Protein AF-A0A2P2JQ37-F1 (afdb_monomer)

M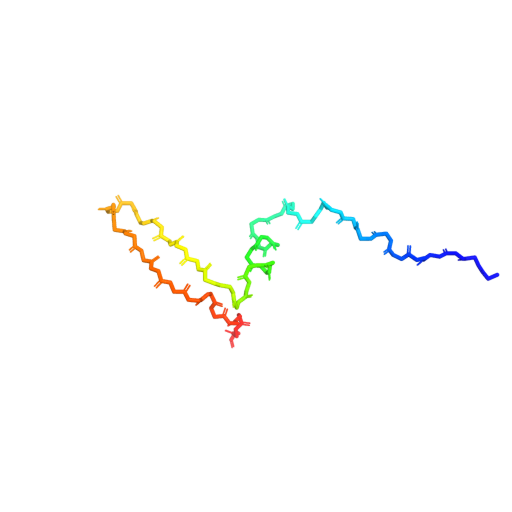ean predicted aligned error: 10.85 Å

Organism: Rhizophora mucronata (NCBI:txid61149)

Radius of gyration: 16.01 Å; Cα contacts (8 Å, |Δi|>4): 36; chains: 1; bounding box: 20×37×44 Å

InterPro domains:
  IPR016487 Sm-like protein Lsm6/SmF [PTHR11021] (11-42)

Structure (mmCIF, N/CA/C/O backbone):
data_AF-A0A2P2JQ37-F1
#
_entry.id   AF-A0A2P2JQ37-F1
#
loop_
_atom_site.group_PDB
_atom_site.id
_atom_site.type_symbol
_atom_site.label_atom_id
_atom_site.label_alt_id
_atom_site.label_comp_id
_atom_site.label_asym_id
_atom_site.label_entity_id
_atom_site.label_seq_id
_atom_site.pdbx_PDB_ins_code
_atom_site.Cartn_x
_atom_site.Cartn_y
_atom_site.Cartn_z
_atom_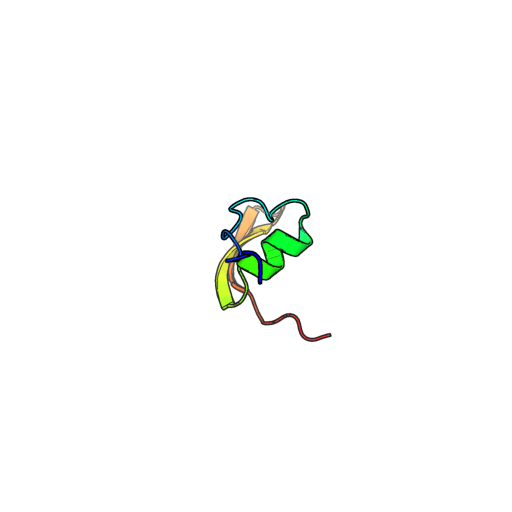site.occupancy
_atom_site.B_iso_or_equiv
_atom_site.auth_seq_id
_atom_site.auth_comp_id
_atom_site.auth_asym_id
_atom_site.auth_atom_id
_atom_site.pdbx_PDB_model_num
ATOM 1 N N . MET A 1 1 ? -7.314 27.366 30.700 1.00 42.88 1 MET A N 1
ATOM 2 C CA . MET A 1 1 ? -7.723 26.258 29.811 1.00 42.88 1 MET A CA 1
ATOM 3 C C . MET A 1 1 ? -6.855 26.371 28.575 1.00 42.88 1 MET A C 1
ATOM 5 O O . MET A 1 1 ? -7.173 27.131 27.671 1.00 42.88 1 MET A O 1
ATOM 9 N N . SER A 1 2 ? -5.666 25.781 28.638 1.00 41.88 2 SER A N 1
ATOM 10 C CA . SER A 1 2 ? -4.609 26.049 27.666 1.00 41.88 2 SER A CA 1
ATOM 11 C C . SER A 1 2 ? -4.675 25.037 26.532 1.00 41.88 2 SER A C 1
ATOM 13 O O . SER A 1 2 ? -4.449 23.854 26.742 1.00 41.88 2 SER A O 1
ATOM 15 N N . THR A 1 3 ? -5.034 25.565 25.366 1.00 40.69 3 THR A N 1
ATOM 16 C CA . THR A 1 3 ? -4.330 25.408 24.090 1.00 40.69 3 THR A CA 1
ATOM 17 C C . THR A 1 3 ? -3.935 23.998 23.659 1.00 40.69 3 THR A C 1
ATOM 19 O O . THR A 1 3 ? -3.036 23.383 24.220 1.00 40.69 3 THR A O 1
ATOM 22 N N . GLY A 1 4 ? -4.493 23.563 22.530 1.00 40.41 4 GLY A N 1
ATOM 23 C CA . GLY A 1 4 ? -3.967 22.410 21.812 1.00 40.41 4 GLY A CA 1
A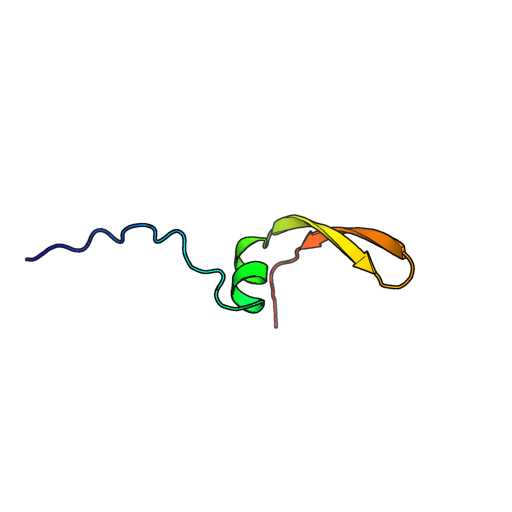TOM 24 C C . GLY A 1 4 ? -4.785 22.050 20.588 1.00 40.41 4 GLY A C 1
ATOM 25 O O . GLY A 1 4 ? -5.234 20.920 20.481 1.00 40.41 4 GLY A O 1
ATOM 26 N N . GLY A 1 5 ? -5.005 23.004 19.676 1.00 46.44 5 GLY A N 1
ATOM 27 C CA . GLY A 1 5 ? -5.402 22.644 18.319 1.00 46.44 5 GLY A CA 1
ATOM 28 C C . GLY A 1 5 ? -4.318 21.734 17.754 1.00 46.44 5 GLY A C 1
ATOM 29 O O . GLY A 1 5 ? -3.168 22.157 17.621 1.00 46.44 5 GLY A O 1
ATOM 30 N N . GLU A 1 6 ? -4.667 20.474 17.511 1.00 50.69 6 GLU A N 1
ATOM 31 C CA . GLU A 1 6 ? -3.782 19.481 16.920 1.00 50.69 6 GLU A CA 1
ATOM 32 C C . GLU A 1 6 ? -3.333 19.988 15.551 1.00 50.69 6 GLU A C 1
ATOM 34 O O . GLU A 1 6 ? -4.015 19.877 14.533 1.00 50.69 6 GLU A O 1
ATOM 39 N N . LYS A 1 7 ? -2.152 20.607 15.549 1.00 48.44 7 LYS A N 1
ATOM 40 C CA . LYS A 1 7 ? -1.359 20.895 14.368 1.00 48.44 7 LYS A CA 1
ATOM 41 C C . LYS A 1 7 ? -1.207 19.571 13.627 1.00 48.44 7 LYS A C 1
ATOM 43 O O . LYS A 1 7 ? -0.429 18.723 14.068 1.00 48.44 7 LYS A O 1
ATOM 48 N N . VAL A 1 8 ? -1.957 19.416 12.530 1.00 54.06 8 VAL A N 1
ATOM 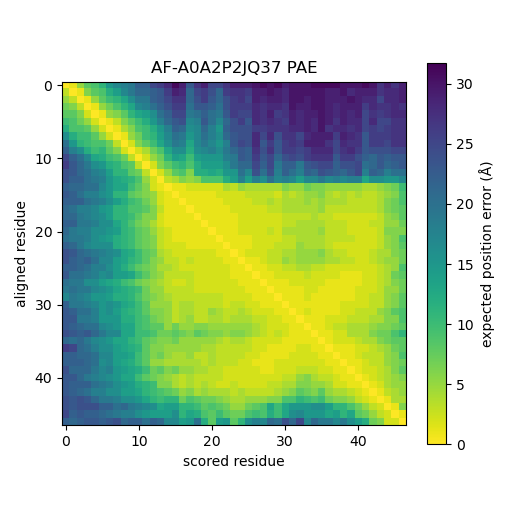49 C CA . VAL A 1 8 ? -1.800 18.369 11.513 1.00 54.06 8 VAL A CA 1
ATOM 50 C C . VAL A 1 8 ? -0.312 18.273 11.200 1.00 54.06 8 VAL A C 1
ATOM 52 O O . VAL A 1 8 ? 0.262 19.080 10.471 1.00 54.06 8 VAL A O 1
ATOM 55 N N . SER A 1 9 ? 0.344 17.343 11.881 1.00 50.53 9 SER A N 1
ATOM 56 C CA . SER A 1 9 ? 1.775 17.151 11.788 1.00 50.53 9 SER A CA 1
ATOM 57 C C . SER A 1 9 ? 1.979 16.283 10.566 1.00 50.53 9 SER A C 1
ATOM 59 O O . SER A 1 9 ? 1.633 15.106 10.548 1.00 50.53 9 SER A O 1
ATOM 61 N N . THR A 1 10 ? 2.498 16.904 9.517 1.00 53.53 10 THR A N 1
ATOM 62 C CA . THR A 1 10 ? 2.869 16.346 8.214 1.00 53.53 10 THR A CA 1
ATOM 63 C C . THR A 1 10 ? 4.009 15.310 8.293 1.00 53.53 10 THR A C 1
ATOM 65 O O . THR A 1 10 ? 4.835 15.219 7.393 1.00 53.53 10 THR A O 1
ATOM 68 N N . THR A 1 11 ? 4.087 14.510 9.363 1.00 56.28 11 THR A N 1
ATOM 69 C CA . THR A 1 11 ? 5.231 13.636 9.686 1.00 56.28 11 THR A CA 1
ATOM 70 C C . THR A 1 11 ? 4.826 12.295 10.314 1.00 56.28 11 THR A C 1
ATOM 72 O O . THR A 1 11 ? 5.459 11.827 11.264 1.00 56.28 11 THR A O 1
ATOM 75 N N . THR A 1 12 ? 3.821 11.615 9.754 1.00 57.06 12 THR A N 1
ATOM 76 C CA . THR A 1 12 ? 3.456 10.244 10.178 1.00 57.06 12 THR A CA 1
ATOM 77 C C . THR A 1 12 ? 3.614 9.220 9.053 1.00 57.06 12 THR A C 1
ATOM 79 O O . THR A 1 12 ? 2.723 8.431 8.770 1.00 57.06 12 THR A O 1
ATOM 82 N N . THR A 1 13 ? 4.780 9.200 8.413 1.00 58.16 13 THR A N 1
ATOM 83 C CA . THR A 1 13 ? 5.267 8.032 7.657 1.00 58.16 13 THR A CA 1
ATOM 84 C C . THR A 1 13 ? 6.566 7.550 8.295 1.00 58.16 13 THR A C 1
ATOM 86 O O . THR A 1 13 ? 7.624 7.571 7.675 1.00 58.16 13 THR A O 1
ATOM 89 N N . LYS A 1 14 ? 6.521 7.209 9.588 1.00 74.38 14 LYS A N 1
ATOM 90 C CA . LYS A 1 14 ? 7.701 6.705 10.314 1.00 74.38 14 LYS A CA 1
ATOM 91 C C . LYS A 1 14 ? 7.847 5.190 10.201 1.00 74.38 14 LYS A C 1
ATOM 93 O O . LYS A 1 14 ? 8.939 4.671 10.396 1.00 74.38 14 LYS A O 1
ATOM 98 N N . THR A 1 15 ? 6.766 4.490 9.851 1.00 85.38 15 THR A N 1
ATOM 99 C CA . THR A 1 15 ? 6.767 3.044 9.626 1.00 85.38 15 THR A CA 1
ATOM 100 C C . THR A 1 15 ? 6.054 2.691 8.316 1.00 85.38 15 THR A C 1
ATOM 102 O O . THR A 1 15 ? 5.148 3.419 7.893 1.00 85.38 15 THR A O 1
ATOM 105 N N . PRO A 1 16 ? 6.396 1.556 7.678 1.00 86.62 16 PRO A N 1
ATOM 106 C CA . PRO A 1 16 ? 5.668 1.064 6.507 1.00 86.62 16 PRO A CA 1
ATOM 107 C C . PRO A 1 16 ? 4.165 0.878 6.767 1.00 86.62 16 PRO A C 1
ATOM 109 O O . PRO A 1 16 ? 3.338 1.139 5.895 1.00 86.62 16 PRO A O 1
ATOM 112 N N . ALA A 1 17 ? 3.793 0.481 7.987 1.00 88.25 17 ALA A N 1
ATOM 113 C CA . ALA A 1 17 ? 2.398 0.308 8.372 1.00 88.25 17 ALA A CA 1
ATOM 114 C C . ALA A 1 17 ? 1.615 1.632 8.350 1.00 88.25 17 ALA A C 1
ATOM 116 O O . ALA A 1 17 ? 0.446 1.643 7.969 1.00 88.25 17 ALA A O 1
ATOM 117 N N . ASP A 1 18 ? 2.241 2.750 8.723 1.00 87.94 18 ASP A N 1
ATOM 118 C CA . ASP A 1 18 ? 1.581 4.060 8.710 1.00 87.94 18 ASP A CA 1
ATOM 119 C C . ASP A 1 18 ? 1.341 4.564 7.285 1.00 87.94 18 ASP A C 1
ATOM 121 O O . ASP A 1 18 ? 0.265 5.088 6.986 1.00 87.94 18 ASP A O 1
ATOM 125 N N . PHE A 1 19 ? 2.283 4.301 6.373 1.00 88.12 19 PHE A N 1
ATOM 126 C CA . PHE A 1 19 ? 2.078 4.541 4.945 1.00 88.12 19 PHE A CA 1
ATOM 127 C C . PHE A 1 19 ? 0.868 3.760 4.420 1.00 88.12 19 PHE A C 1
ATOM 129 O O . PHE A 1 19 ? -0.043 4.359 3.848 1.00 88.12 19 PHE A O 1
ATOM 136 N N . LEU A 1 20 ? 0.800 2.451 4.690 1.00 89.12 20 LEU A N 1
ATOM 137 C CA . LEU A 1 20 ? -0.317 1.609 4.253 1.00 89.12 20 LEU A CA 1
ATOM 138 C C . LEU A 1 20 ? -1.669 2.097 4.792 1.00 89.12 20 LEU A C 1
ATOM 140 O O . LEU A 1 20 ? -2.654 2.091 4.058 1.00 89.12 20 LEU A O 1
ATOM 144 N N . LYS A 1 21 ? -1.730 2.565 6.047 1.00 86.81 21 LYS A N 1
ATOM 145 C CA . LYS A 1 21 ? -2.950 3.164 6.620 1.00 86.81 21 LYS A CA 1
ATOM 146 C C . LYS A 1 21 ? -3.386 4.418 5.854 1.00 86.81 21 LYS A C 1
ATOM 148 O O . LYS A 1 21 ? -4.581 4.592 5.633 1.00 86.81 21 LYS A O 1
ATOM 153 N N . SER A 1 22 ? -2.439 5.261 5.435 1.00 87.38 22 SER A N 1
ATOM 154 C CA . SER A 1 22 ? -2.721 6.539 4.760 1.00 87.38 22 SER A CA 1
ATOM 155 C C . SER A 1 22 ? -3.295 6.402 3.341 1.00 87.38 22 SER A C 1
ATOM 157 O O . SER A 1 22 ? -3.988 7.303 2.865 1.00 87.38 22 SER A O 1
ATOM 159 N N . ILE A 1 23 ? -3.040 5.272 2.672 1.00 89.00 23 ILE A N 1
ATOM 160 C CA . ILE A 1 23 ? -3.440 5.031 1.275 1.00 89.00 23 ILE A CA 1
ATOM 161 C C . ILE A 1 23 ? -4.650 4.094 1.132 1.00 89.00 23 ILE A C 1
ATOM 163 O O . ILE A 1 23 ? -5.023 3.732 0.016 1.00 89.00 23 ILE A O 1
ATOM 167 N N . ARG A 1 24 ? -5.283 3.696 2.244 1.00 87.31 24 ARG A N 1
ATOM 168 C CA . ARG A 1 24 ? -6.490 2.852 2.227 1.00 87.31 24 ARG A CA 1
ATOM 169 C C . ARG A 1 24 ? -7.593 3.484 1.385 1.00 87.31 24 ARG A C 1
ATOM 171 O O . ARG A 1 24 ? -7.817 4.692 1.451 1.00 87.31 24 ARG A O 1
ATOM 178 N N . GLY A 1 25 ? -8.283 2.662 0.597 1.00 86.88 25 GLY A N 1
ATOM 179 C CA . GLY A 1 25 ? -9.375 3.115 -0.260 1.00 86.88 25 GLY A CA 1
ATOM 180 C C . GLY A 1 25 ? -8.935 3.972 -1.452 1.00 86.88 25 GLY A C 1
ATOM 181 O O . GLY A 1 25 ? -9.799 4.450 -2.183 1.00 86.88 25 GLY A O 1
ATOM 182 N N . ARG A 1 26 ? -7.630 4.160 -1.685 1.00 90.12 26 ARG A N 1
ATOM 183 C CA . ARG A 1 26 ? -7.108 4.876 -2.856 1.00 90.12 26 ARG A CA 1
ATOM 184 C C . ARG A 1 26 ? -6.682 3.887 -3.947 1.00 90.12 26 ARG A C 1
ATOM 186 O O . ARG A 1 26 ? -6.282 2.767 -3.614 1.00 90.12 26 ARG A O 1
ATOM 193 N N . PRO A 1 27 ? -6.745 4.275 -5.234 1.00 93.69 27 PRO A N 1
ATOM 194 C CA . PRO A 1 27 ? -6.111 3.518 -6.304 1.00 93.69 27 PRO A CA 1
ATOM 195 C C . PRO A 1 27 ? -4.606 3.407 -6.058 1.00 93.69 27 PRO A C 1
ATOM 197 O O . PRO A 1 27 ? -3.939 4.398 -5.759 1.00 93.69 27 PRO A O 1
ATOM 200 N N . VAL A 1 28 ? -4.078 2.198 -6.193 1.00 93.88 28 VAL A N 1
ATOM 201 C CA . VAL A 1 28 ? -2.669 1.869 -6.003 1.00 93.88 28 VAL A CA 1
ATOM 202 C C . VAL A 1 28 ? -2.163 1.033 -7.170 1.00 93.88 28 VAL A C 1
ATOM 204 O O . VAL A 1 28 ? -2.919 0.303 -7.818 1.00 93.88 28 VAL A O 1
ATOM 207 N N . VAL A 1 29 ? -0.861 1.140 -7.420 1.00 94.62 29 VAL A N 1
ATOM 208 C CA . VAL A 1 29 ? -0.126 0.261 -8.328 1.00 94.62 29 VAL A CA 1
ATOM 209 C C . VAL A 1 29 ? 0.890 -0.519 -7.502 1.00 94.62 29 VAL A C 1
ATOM 211 O O . VAL A 1 29 ? 1.659 0.078 -6.751 1.00 94.62 29 VAL A O 1
ATOM 214 N N . VAL A 1 30 ? 0.888 -1.843 -7.630 1.00 92.88 30 VAL A N 1
ATOM 215 C CA . VAL A 1 30 ? 1.825 -2.753 -6.969 1.00 92.88 30 VAL A CA 1
ATOM 216 C C . VAL A 1 30 ? 2.711 -3.379 -8.029 1.00 92.88 30 VAL A C 1
ATOM 218 O O . VAL A 1 30 ? 2.227 -4.076 -8.919 1.00 92.88 30 VAL A O 1
ATOM 221 N N . LYS A 1 31 ? 4.015 -3.145 -7.912 1.00 95.44 31 LYS A N 1
ATOM 222 C CA . LYS A 1 31 ? 5.015 -3.695 -8.819 1.00 95.44 31 LYS A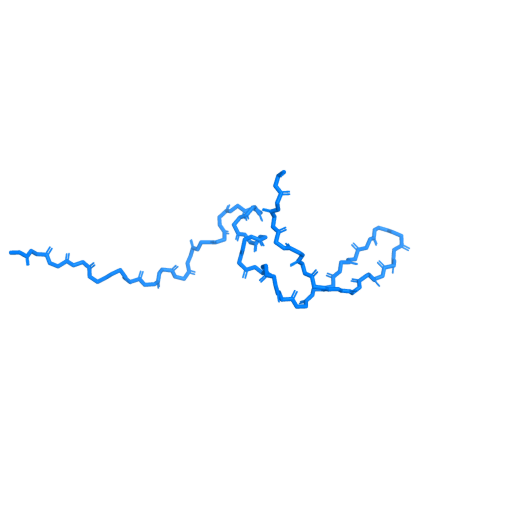 CA 1
ATOM 223 C C . LYS A 1 31 ? 5.634 -4.945 -8.211 1.00 95.44 31 LYS A C 1
ATOM 225 O O . LYS A 1 31 ? 6.224 -4.872 -7.135 1.00 95.44 31 LYS A O 1
ATOM 230 N N . LEU A 1 32 ? 5.483 -6.083 -8.882 1.00 94.69 32 LEU A N 1
ATOM 231 C CA . LEU A 1 32 ? 6.107 -7.335 -8.456 1.00 94.69 32 LEU A CA 1
ATOM 232 C C . LEU A 1 32 ? 7.515 -7.481 -9.036 1.00 94.69 32 LEU A C 1
ATOM 234 O O . LEU A 1 32 ? 7.830 -6.939 -10.094 1.00 94.69 32 LEU A O 1
ATOM 238 N N . ASN A 1 33 ? 8.335 -8.312 -8.392 1.00 96.81 33 ASN A N 1
ATOM 239 C CA . ASN A 1 33 ? 9.683 -8.654 -8.868 1.00 96.81 33 ASN A CA 1
ATOM 240 C C . ASN A 1 33 ? 9.681 -9.345 -10.242 1.00 96.81 33 ASN A C 1
ATOM 242 O O . ASN A 1 33 ? 10.691 -9.339 -10.935 1.00 96.81 33 ASN A O 1
ATOM 246 N N . SER A 1 34 ? 8.543 -9.911 -10.655 1.00 96.25 34 SER A N 1
ATOM 247 C CA . SER A 1 34 ? 8.338 -10.462 -11.998 1.00 96.25 34 SER A CA 1
ATOM 248 C C . SER A 1 34 ? 8.203 -9.395 -13.091 1.00 96.25 34 SER A C 1
ATOM 250 O O . SER A 1 34 ? 8.102 -9.740 -14.263 1.00 96.25 34 SER A O 1
ATOM 2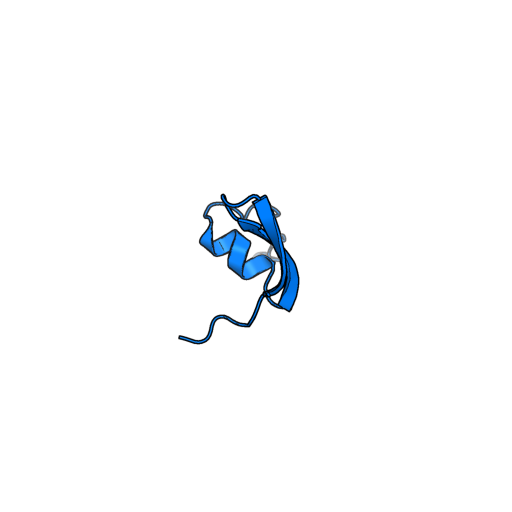52 N N . GLY A 1 35 ? 8.154 -8.109 -12.727 1.00 95.19 35 GLY A N 1
ATOM 253 C CA . GLY A 1 35 ? 7.918 -7.000 -13.651 1.00 95.19 35 GLY A CA 1
ATOM 254 C C . GLY A 1 35 ? 6.440 -6.736 -13.953 1.00 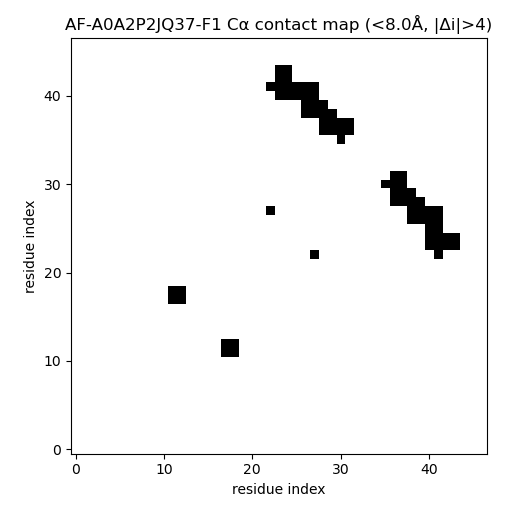95.19 35 GLY A C 1
ATOM 255 O O . GLY A 1 35 ? 6.138 -5.807 -14.696 1.00 95.19 35 GLY A O 1
ATOM 256 N N . VAL A 1 36 ? 5.521 -7.514 -13.369 1.00 97.56 36 VAL A N 1
ATOM 257 C CA . VAL A 1 36 ? 4.072 -7.315 -13.510 1.00 97.56 36 VAL A CA 1
ATOM 258 C C . VAL A 1 36 ? 3.602 -6.176 -12.602 1.00 97.56 36 VAL A C 1
ATOM 260 O O . VAL A 1 36 ? 3.884 -6.179 -11.401 1.00 97.56 36 VAL A O 1
ATOM 263 N N . ASP A 1 37 ? 2.838 -5.243 -13.172 1.00 96.81 37 ASP A N 1
ATOM 264 C CA . ASP A 1 37 ? 2.178 -4.156 -12.447 1.00 96.81 37 ASP A CA 1
ATOM 265 C C . ASP A 1 37 ? 0.701 -4.504 -12.196 1.00 96.81 37 A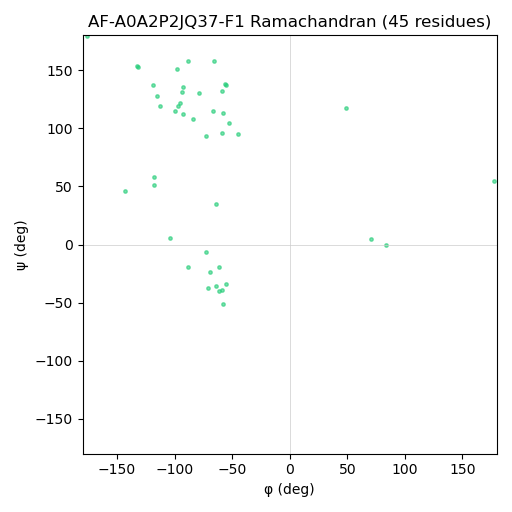SP A C 1
ATOM 267 O O . ASP A 1 37 ? -0.105 -4.578 -13.125 1.00 96.81 37 ASP A O 1
ATOM 271 N N . TYR A 1 38 ? 0.320 -4.667 -10.929 1.00 94.81 38 TYR A N 1
ATOM 272 C CA . TYR A 1 38 ? -1.077 -4.814 -10.520 1.00 94.81 38 TYR A CA 1
ATOM 273 C C . TYR A 1 38 ? -1.672 -3.465 -10.152 1.00 94.81 38 TYR A C 1
ATOM 275 O O . TYR A 1 38 ? -1.059 -2.687 -9.426 1.00 94.81 38 TYR A O 1
ATOM 283 N N . ARG A 1 39 ? -2.892 -3.192 -10.614 1.00 94.88 39 ARG A N 1
ATOM 284 C CA . ARG A 1 39 ? -3.634 -1.974 -10.274 1.00 94.88 39 ARG A CA 1
ATOM 285 C C . ARG A 1 39 ? -4.919 -2.344 -9.558 1.00 94.88 39 ARG A C 1
ATOM 287 O O . ARG A 1 39 ? -5.613 -3.265 -9.975 1.00 94.88 39 ARG A O 1
ATOM 294 N N . GLY A 1 40 ? -5.241 -1.616 -8.501 1.00 92.25 40 GLY A N 1
ATOM 295 C CA . GLY A 1 40 ? -6.454 -1.860 -7.732 1.00 92.25 40 GLY A CA 1
ATOM 296 C C . GLY A 1 40 ? -6.643 -0.830 -6.635 1.00 92.25 40 GLY A C 1
ATOM 297 O O . GLY A 1 40 ? -5.832 0.076 -6.476 1.00 92.25 40 GLY A O 1
ATOM 298 N N . GLN A 1 41 ? -7.722 -0.955 -5.877 1.00 91.12 41 GLN A N 1
ATOM 299 C CA . GLN A 1 41 ? -7.942 -0.151 -4.682 1.00 91.12 41 GLN A CA 1
ATOM 300 C C . GLN A 1 41 ? -7.422 -0.931 -3.478 1.00 91.12 41 GLN A C 1
ATOM 302 O O . GLN A 1 41 ? -7.746 -2.110 -3.341 1.00 91.12 41 GLN A O 1
ATOM 307 N N . LEU A 1 42 ? -6.617 -0.304 -2.612 1.00 87.00 42 LEU A N 1
ATOM 308 C CA . LEU A 1 42 ? -6.160 -0.986 -1.400 1.00 87.00 42 LEU A CA 1
ATOM 309 C C . LEU A 1 42 ? -7.377 -1.223 -0.487 1.00 87.00 42 LEU A C 1
ATOM 311 O O . LEU A 1 42 ? -7.971 -0.232 -0.034 1.00 87.00 42 LEU A O 1
ATOM 315 N N . PRO A 1 43 ? -7.768 -2.486 -0.224 1.00 81.62 43 PRO A N 1
ATOM 316 C CA . PRO A 1 43 ? -8.949 -2.764 0.570 1.00 81.62 43 PRO A CA 1
ATOM 317 C C . PRO A 1 43 ? -8.754 -2.287 2.016 1.00 81.62 43 PRO A C 1
ATOM 319 O O . PRO A 1 43 ? -7.619 -2.129 2.488 1.00 81.62 43 PRO A O 1
ATOM 322 N N . PRO A 1 44 ? -9.853 -2.049 2.747 1.00 72.56 44 PRO A N 1
ATOM 323 C CA . PRO A 1 44 ? -9.786 -1.854 4.186 1.00 72.56 44 PRO A CA 1
ATOM 324 C C . PRO A 1 44 ? -9.085 -3.052 4.838 1.00 72.56 44 PRO A C 1
ATOM 326 O O . PRO A 1 44 ? -9.348 -4.197 4.482 1.00 72.56 44 PRO A O 1
ATOM 329 N N . LEU A 1 45 ? -8.189 -2.793 5.792 1.00 71.81 45 LEU A N 1
ATOM 330 C CA . LEU A 1 45 ? -7.542 -3.856 6.560 1.00 71.81 45 LEU A CA 1
ATOM 331 C C . LEU A 1 45 ? -8.568 -4.442 7.547 1.00 71.81 45 LEU A C 1
ATOM 333 O O . LEU A 1 45 ? -8.751 -3.887 8.628 1.00 71.81 45 LEU A O 1
ATOM 337 N N . SER A 1 46 ? -9.255 -5.513 7.157 1.00 64.94 46 SER A N 1
ATOM 338 C CA . SER A 1 46 ? -10.046 -6.377 8.041 1.00 64.94 46 SER A CA 1
ATOM 339 C C . SER A 1 46 ? -9.177 -7.563 8.459 1.00 64.94 46 SER A C 1
ATOM 341 O O . SER A 1 46 ? -8.637 -8.246 7.588 1.00 64.94 46 SER A O 1
ATOM 343 N N . TRP A 1 47 ? -8.980 -7.739 9.765 1.00 49.44 47 TRP A N 1
ATOM 344 C CA . TRP A 1 47 ? -8.338 -8.922 10.343 1.00 49.44 47 TRP A CA 1
ATOM 345 C C . TRP A 1 47 ? -9.278 -10.126 10.295 1.00 49.44 47 TRP A C 1
ATOM 347 O O . TRP A 1 47 ? -10.510 -9.902 10.303 1.00 49.44 47 TRP A O 1
#

Secondary structure (DSSP, 8-state):
---------S---SSHHHHHHHTTTSEEEEE-TTS-EEEEE------

Foldseek 3Di:
DDDDPPPPPPDQPPDPVSVLVVQAQHWDWDADPVRDIDIDGHHPDDD

Solvent-accessible surface area (backbone atoms only — not comparable to full-atom values): 3303 Å² total; per-residue (Å²): 137,85,83,76,81,81,71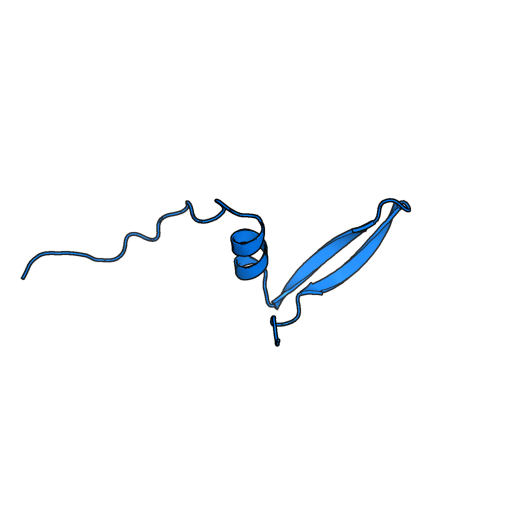,84,68,96,74,68,70,86,45,74,68,44,46,58,64,74,47,49,73,34,84,45,77,48,76,45,97,88,72,51,75,47,75,49,61,39,67,78,92,74,132

Sequence (47 aa):
MSTGGEKVSTTTTKTPADFLKSIRGRPVVVKLNSGVDYRGQLPPLSW

Nearest PDB structures (foldseek):
  6tfl-assembly1_A  TM=8.288E-01  e=3.001E-01  Halobacterium salinarum R1
  3h0n-assembly1_A-2  TM=5.355E-01  e=1.148E+00  Jannaschia sp. CCS1
  7mbx-assembly1_R  TM=4.261E-01  e=5.429E+00  Homo sapiens

pLDDT: mean 76.95, std 19.4, range [40.41, 97.56]